Protein AF-B9NX85-F1 (afdb_monomer_lite)

Sequence (108 aa):
MLWLAVLTGQLTGNLSPSAPVGLYIRAEREQARYVTFCLRADHSGLPFYSRLCSPDIPDGQRIIKQITNRHEDGSLTVTGKVPGSIDSSLIGRIQPDQVRGYWRHWHL

Radius of gyration: 14.12 Å; chains: 1; bounding box: 35×39×37 Å

Foldseek 3Di:
DDPPPPPPPQKDADPDQQADGAIKGFDDPVGFQKFKFAAEPVPCPDPVNVQTDYPVRPPGDIDMFGFPDADPQRWTFTGGDDPPRDTCVNRNIHHNVGTDGGIDGDDD

Secondary structure (DSSP, 8-state):
--------SSEEEE-STTS-SEEEEE--TTT-SEEEEPPPHHHHTSGGGTTB--SS-TTSBPEEEEEEEE-TTS-EEEE-SSTT---HHHH-PBPGGGEEEEEEE---

Structure (mmCIF, N/CA/C/O backbone):
data_AF-B9NX85-F1
#
_entry.id   AF-B9NX85-F1
#
loop_
_atom_site.group_PDB
_atom_site.id
_atom_site.type_symbol
_atom_site.label_atom_id
_atom_site.label_alt_id
_atom_site.label_comp_id
_atom_site.label_asym_id
_atom_site.label_entity_id
_atom_site.label_seq_id
_atom_site.pdbx_PDB_ins_code
_atom_site.Cartn_x
_atom_site.Cartn_y
_atom_site.Cartn_z
_atom_site.occupancy
_atom_site.B_iso_or_equiv
_atom_site.auth_seq_id
_atom_site.auth_comp_id
_atom_site.auth_asym_id
_atom_site.auth_atom_id
_atom_site.pdbx_PDB_model_num
ATOM 1 N N . MET A 1 1 ? 19.443 -26.690 20.023 1.00 32.28 1 MET A N 1
ATOM 2 C CA . MET A 1 1 ? 18.174 -26.624 19.265 1.00 32.28 1 MET A CA 1
ATOM 3 C C . MET A 1 1 ? 17.542 -25.269 19.527 1.00 32.28 1 MET A C 1
ATOM 5 O O . MET A 1 1 ? 16.901 -25.085 20.552 1.00 32.28 1 MET A O 1
ATOM 9 N N . LEU A 1 2 ? 17.833 -24.293 18.665 1.00 28.77 2 LEU A N 1
ATOM 10 C CA . LEU A 1 2 ? 17.278 -22.947 18.759 1.00 28.77 2 LEU A CA 1
ATOM 11 C C . LEU A 1 2 ? 15.935 -22.969 18.025 1.00 28.77 2 LEU A C 1
ATOM 13 O O . LEU A 1 2 ? 15.898 -23.041 16.799 1.00 28.77 2 LEU A O 1
ATOM 17 N N . TRP A 1 3 ? 14.837 -22.999 18.772 1.00 29.97 3 TRP A N 1
ATOM 18 C CA . TRP A 1 3 ? 13.511 -22.847 18.192 1.00 29.97 3 TRP A CA 1
ATOM 19 C C . TRP A 1 3 ? 13.375 -21.402 17.703 1.00 29.97 3 TRP A C 1
ATOM 21 O O . TRP A 1 3 ? 13.246 -20.478 18.503 1.00 29.97 3 TRP A O 1
ATOM 31 N N . LEU A 1 4 ? 13.448 -21.203 16.384 1.00 35.91 4 LEU A N 1
ATOM 32 C CA . LEU A 1 4 ? 12.980 -19.983 15.735 1.00 35.91 4 LEU A CA 1
ATOM 33 C C . LEU A 1 4 ? 11.485 -19.863 16.035 1.00 35.91 4 LEU A C 1
ATOM 35 O O . LEU A 1 4 ? 10.660 -20.549 15.432 1.00 35.91 4 LEU A O 1
ATOM 39 N N . ALA A 1 5 ? 11.138 -19.007 16.992 1.00 36.59 5 ALA A N 1
ATOM 40 C CA . ALA A 1 5 ? 9.773 -18.551 17.151 1.00 36.59 5 ALA A CA 1
ATOM 41 C C . ALA A 1 5 ? 9.391 -17.813 15.864 1.00 36.59 5 ALA A C 1
ATOM 43 O O . ALA A 1 5 ? 9.817 -16.685 15.616 1.00 36.59 5 ALA A O 1
ATOM 44 N N . VAL A 1 6 ? 8.609 -18.480 15.017 1.00 44.69 6 VAL A N 1
ATOM 45 C CA . VAL A 1 6 ? 7.853 -17.836 13.950 1.00 44.69 6 VAL A CA 1
ATOM 46 C C . VAL A 1 6 ? 6.931 -16.840 14.649 1.00 44.69 6 VAL A C 1
ATOM 48 O O . VAL A 1 6 ? 5.917 -17.226 15.222 1.00 44.69 6 VAL A O 1
ATOM 51 N N . LEU A 1 7 ? 7.316 -15.561 14.671 1.00 46.91 7 LEU A N 1
ATOM 52 C CA . LEU A 1 7 ? 6.445 -14.457 15.066 1.00 46.91 7 LEU A CA 1
ATOM 53 C C . LEU A 1 7 ? 5.312 -14.403 14.038 1.00 46.91 7 LEU A C 1
ATOM 55 O O . LEU A 1 7 ? 5.426 -13.846 12.947 1.00 46.91 7 LEU A O 1
ATOM 59 N N . THR A 1 8 ? 4.244 -15.109 14.373 1.00 50.62 8 THR A N 1
ATOM 60 C CA . THR A 1 8 ? 3.064 -15.407 13.573 1.00 50.62 8 THR A CA 1
ATOM 61 C C . THR A 1 8 ? 2.331 -14.135 13.167 1.00 50.62 8 THR A C 1
ATOM 63 O O . THR A 1 8 ? 1.437 -13.708 13.871 1.00 50.62 8 THR A O 1
ATOM 66 N N . GLY A 1 9 ? 2.672 -13.510 12.035 1.00 61.81 9 GLY A N 1
ATOM 67 C CA . GLY A 1 9 ? 1.799 -12.616 11.245 1.00 61.81 9 GLY A CA 1
ATOM 68 C C . GLY A 1 9 ? 1.119 -11.408 11.925 1.00 61.81 9 GLY A C 1
ATOM 69 O O . GLY A 1 9 ? 0.341 -10.725 11.265 1.00 61.81 9 GLY A O 1
ATOM 70 N N . GLN A 1 10 ? 1.355 -11.143 13.210 1.00 79.75 10 GLN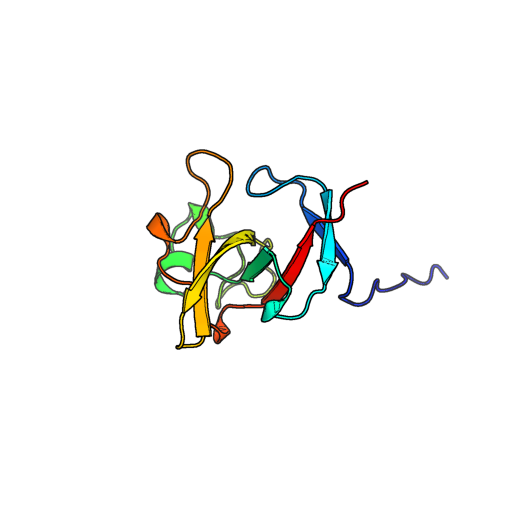 A N 1
ATOM 71 C CA . GLN A 1 10 ? 0.700 -10.092 13.999 1.00 79.75 10 GLN A CA 1
ATOM 72 C C . GLN A 1 10 ? 1.540 -8.812 14.071 1.00 79.75 10 GLN A C 1
ATOM 74 O O . GLN A 1 10 ? 1.018 -7.753 14.411 1.00 79.75 10 GLN A O 1
ATOM 79 N N . LEU A 1 11 ? 2.830 -8.902 13.739 1.00 81.94 11 LEU A N 1
ATOM 80 C CA . LEU A 1 11 ? 3.800 -7.816 13.827 1.00 81.94 11 LEU A CA 1
ATOM 81 C C . LEU A 1 11 ? 4.612 -7.721 12.534 1.00 81.94 11 LEU A C 1
ATOM 83 O O . LEU A 1 11 ? 5.036 -8.737 11.983 1.00 81.94 11 LEU A O 1
ATOM 87 N N . THR A 1 12 ? 4.864 -6.500 12.068 1.00 81.75 12 THR A N 1
ATOM 88 C CA . THR A 1 12 ? 5.839 -6.227 11.004 1.00 81.75 12 THR A CA 1
ATOM 89 C C . THR A 1 12 ? 6.621 -4.952 11.304 1.00 81.75 12 THR A C 1
ATOM 91 O O . THR A 1 12 ? 6.108 -4.026 11.929 1.00 81.75 12 THR A O 1
ATOM 94 N N . GLY A 1 13 ? 7.877 -4.899 10.863 1.00 76.81 13 GLY A N 1
ATOM 95 C CA . GLY A 1 13 ? 8.714 -3.703 10.942 1.00 76.81 13 GLY A CA 1
ATOM 96 C C . GLY A 1 13 ? 8.776 -2.977 9.602 1.00 76.81 13 GLY A C 1
ATOM 97 O O . GLY A 1 13 ? 8.772 -3.619 8.550 1.00 76.81 13 GLY A O 1
ATOM 98 N N . ASN A 1 14 ? 8.866 -1.648 9.637 1.00 79.69 14 ASN A N 1
ATOM 99 C CA . ASN A 1 14 ? 9.266 -0.840 8.487 1.00 79.69 14 ASN A CA 1
ATOM 100 C C . ASN A 1 14 ? 10.574 -0.110 8.810 1.00 79.69 14 ASN A C 1
ATOM 102 O O . ASN A 1 14 ? 10.644 0.609 9.805 1.00 79.69 14 ASN A O 1
ATOM 106 N N . LEU A 1 15 ? 11.576 -0.266 7.945 1.00 73.44 15 LEU A N 1
ATOM 107 C CA . LEU A 1 15 ? 12.873 0.421 8.031 1.00 73.44 15 LEU A CA 1
ATOM 108 C C . LEU A 1 15 ? 13.057 1.470 6.925 1.00 73.44 15 LEU A C 1
ATOM 110 O O . LEU A 1 15 ? 14.087 2.134 6.867 1.00 73.44 15 LEU A O 1
ATOM 114 N N . SER A 1 16 ? 12.078 1.612 6.029 1.00 71.75 16 SER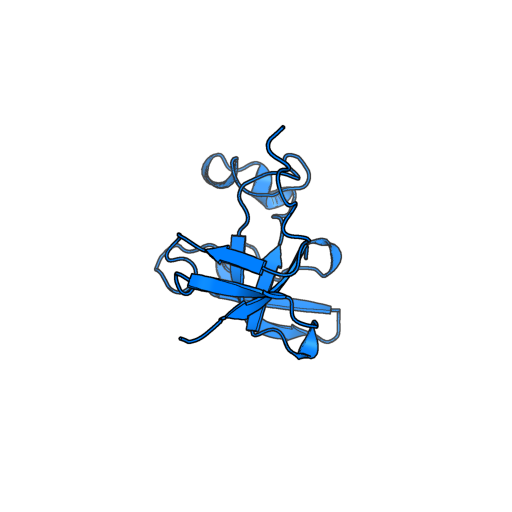 A N 1
ATOM 115 C CA . SER A 1 16 ? 12.135 2.564 4.922 1.00 71.75 16 SER A CA 1
ATOM 116 C C . SER A 1 16 ? 11.372 3.851 5.254 1.00 71.75 16 SER A C 1
ATOM 118 O O . SER A 1 16 ? 10.392 3.809 6.001 1.00 71.75 16 SER A O 1
ATOM 120 N N . PRO A 1 17 ? 11.729 4.997 4.654 1.00 68.31 17 PRO A N 1
ATOM 121 C CA . PRO A 1 17 ? 11.021 6.255 4.881 1.00 68.31 17 PRO A CA 1
ATOM 122 C C . PRO A 1 17 ? 9.673 6.345 4.135 1.00 68.31 17 PRO A C 1
ATOM 124 O O . PRO A 1 17 ? 9.030 7.392 4.127 1.00 68.31 17 PRO A O 1
ATOM 127 N N . SER A 1 18 ? 9.203 5.264 3.497 1.00 69.00 18 SER A N 1
ATOM 128 C CA . SER A 1 18 ? 7.941 5.266 2.743 1.00 69.00 18 SER A CA 1
ATOM 129 C C . SER A 1 18 ? 6.697 5.462 3.619 1.00 69.00 18 SER A C 1
ATOM 131 O O . SER A 1 18 ? 5.663 5.904 3.118 1.00 69.00 18 SER A O 1
ATOM 133 N N . ALA A 1 19 ? 6.817 5.145 4.907 1.00 82.62 19 ALA A N 1
ATOM 134 C CA . ALA A 1 19 ? 5.866 5.308 6.006 1.00 82.62 19 ALA A CA 1
ATOM 135 C C . ALA A 1 19 ? 6.685 5.539 7.303 1.00 82.62 19 ALA A C 1
ATOM 137 O O . ALA A 1 19 ? 7.916 5.510 7.229 1.00 82.62 19 ALA A O 1
ATOM 138 N N . PRO A 1 20 ? 6.084 5.782 8.489 1.00 86.38 20 PRO A N 1
ATOM 139 C CA . PRO A 1 20 ? 6.858 5.837 9.731 1.00 86.38 20 PRO A CA 1
ATOM 140 C C . PRO A 1 20 ? 7.783 4.623 9.894 1.00 86.38 20 PRO A C 1
ATOM 142 O O . PRO A 1 20 ? 7.372 3.479 9.671 1.00 86.38 20 PRO A O 1
ATOM 145 N N . VAL A 1 21 ? 9.039 4.878 10.251 1.00 85.69 21 VAL A N 1
ATOM 146 C CA . VAL A 1 21 ? 9.960 3.822 10.677 1.00 85.69 21 VAL A CA 1
ATOM 147 C C . VAL A 1 21 ? 9.502 3.359 12.053 1.00 85.69 21 VAL A C 1
ATOM 149 O O . VAL A 1 21 ? 9.283 4.191 12.931 1.00 85.69 21 VAL A O 1
ATOM 152 N N . GLY A 1 22 ? 9.321 2.053 12.232 1.00 86.38 22 GLY A N 1
ATOM 153 C CA . GLY A 1 22 ? 8.806 1.523 13.489 1.00 86.38 22 GLY A CA 1
ATOM 154 C C . GLY A 1 22 ? 8.106 0.179 13.361 1.00 86.38 22 GLY A C 1
ATOM 155 O O . GLY A 1 22 ? 8.215 -0.519 12.346 1.00 86.38 22 GLY A O 1
ATOM 156 N N . LEU A 1 23 ? 7.392 -0.171 14.430 1.00 88.94 23 LEU A N 1
ATOM 157 C CA . LEU A 1 23 ? 6.630 -1.407 14.552 1.00 88.94 23 LEU A CA 1
ATOM 158 C C . LEU A 1 23 ? 5.173 -1.193 14.152 1.00 88.94 23 LEU A C 1
ATOM 160 O O . LEU A 1 23 ? 4.556 -0.165 14.431 1.00 88.94 23 LEU A O 1
ATOM 164 N N . TYR A 1 24 ? 4.619 -2.208 13.508 1.00 90.75 24 TYR A N 1
ATOM 165 C CA . TYR A 1 24 ? 3.252 -2.232 13.025 1.00 90.75 24 TYR A CA 1
ATOM 166 C C . TYR A 1 24 ? 2.565 -3.479 13.546 1.00 90.75 24 TYR A C 1
ATOM 168 O O . TYR A 1 24 ? 3.103 -4.580 13.433 1.00 90.75 24 TYR A O 1
ATOM 176 N N . ILE A 1 25 ? 1.360 -3.295 14.072 1.00 92.69 25 ILE A N 1
ATOM 177 C CA . ILE A 1 25 ? 0.504 -4.382 14.538 1.00 92.69 25 ILE A CA 1
ATOM 178 C C . ILE A 1 25 ? -0.576 -4.638 13.505 1.00 92.69 25 ILE A C 1
ATOM 180 O O . ILE A 1 25 ? -1.115 -3.697 12.908 1.00 92.69 25 ILE A O 1
ATOM 184 N N . ARG A 1 26 ? -0.879 -5.917 13.285 1.00 93.19 26 ARG A N 1
ATOM 185 C CA . ARG A 1 26 ? -1.971 -6.342 12.418 1.00 93.19 26 ARG A CA 1
ATOM 186 C C . ARG A 1 26 ? -3.276 -5.695 12.872 1.00 93.19 26 ARG A C 1
ATOM 188 O O . ARG A 1 26 ? -3.590 -5.634 14.056 1.00 93.19 26 ARG A O 1
ATOM 195 N N . ALA A 1 27 ? -4.033 -5.202 11.910 1.00 93.94 27 ALA A N 1
ATOM 196 C CA . ALA A 1 27 ? -5.325 -4.585 12.139 1.00 93.94 27 ALA A CA 1
ATOM 197 C C . ALA A 1 27 ? -6.364 -5.196 11.207 1.00 93.94 27 ALA A C 1
ATOM 199 O O . ALA A 1 27 ? -6.033 -5.718 10.141 1.00 93.94 27 ALA A O 1
ATOM 200 N N . GLU A 1 28 ? -7.628 -5.095 11.595 1.00 93.56 28 GLU A N 1
ATOM 201 C CA . GLU A 1 28 ? -8.728 -5.315 10.663 1.00 93.56 28 GLU A CA 1
ATOM 202 C C . GLU A 1 28 ? -8.766 -4.211 9.609 1.00 93.56 28 GLU A C 1
ATOM 204 O O . GLU A 1 28 ? -8.207 -3.122 9.799 1.00 93.56 28 GLU A O 1
ATOM 209 N N . ARG A 1 29 ? -9.425 -4.490 8.482 1.00 93.44 29 ARG A N 1
ATOM 210 C CA . ARG A 1 29 ? -9.430 -3.608 7.318 1.00 93.44 29 ARG A CA 1
ATOM 211 C C . ARG A 1 29 ? -9.886 -2.212 7.703 1.00 93.44 29 ARG A C 1
ATOM 213 O O . ARG A 1 29 ? -9.153 -1.271 7.437 1.00 93.44 29 ARG A O 1
ATOM 220 N N . GLU A 1 30 ? -11.022 -2.083 8.363 1.00 92.19 30 GLU A N 1
ATOM 221 C CA . GLU A 1 30 ? -11.707 -0.844 8.759 1.00 92.19 30 GLU A CA 1
ATOM 222 C C . GLU A 1 30 ? -10.880 -0.053 9.778 1.00 92.19 30 GLU A C 1
ATOM 224 O O . GLU A 1 30 ? -10.884 1.173 9.824 1.00 92.19 30 GLU A O 1
ATOM 229 N N . GLN A 1 31 ? -10.111 -0.790 10.566 1.00 93.06 31 GLN A N 1
ATOM 230 C CA . GLN A 1 31 ? -9.296 -0.313 11.664 1.00 93.06 31 GLN A CA 1
ATOM 231 C C . GLN A 1 31 ? -7.900 0.149 11.215 1.00 93.06 31 GLN A C 1
ATOM 233 O O . GLN A 1 31 ? -7.234 0.908 11.927 1.00 93.06 31 GLN A O 1
ATOM 238 N N . ALA A 1 32 ? -7.441 -0.302 10.051 1.00 95.38 32 ALA A N 1
ATOM 239 C CA . ALA A 1 32 ? -6.095 -0.057 9.561 1.00 95.38 32 ALA A CA 1
ATOM 240 C C . ALA A 1 32 ? -5.864 1.399 9.144 1.00 95.38 32 ALA A C 1
ATOM 242 O O . ALA A 1 32 ? -6.719 2.047 8.538 1.00 95.38 32 ALA A O 1
ATOM 243 N N . ARG A 1 33 ? -4.649 1.888 9.390 1.00 95.06 33 ARG A N 1
ATOM 244 C CA . ARG A 1 33 ? -4.151 3.148 8.806 1.00 95.06 33 ARG A CA 1
ATOM 245 C C . ARG A 1 33 ? -3.119 2.899 7.712 1.00 95.06 33 ARG A C 1
ATOM 247 O O . ARG A 1 33 ? -2.811 3.807 6.948 1.00 95.06 33 ARG A O 1
ATOM 254 N N . TYR A 1 34 ? -2.601 1.676 7.633 1.00 94.38 34 TYR A N 1
ATOM 255 C CA . TYR A 1 34 ? -1.562 1.280 6.697 1.00 94.38 34 TYR A CA 1
ATOM 256 C C . TYR A 1 34 ? -1.890 -0.067 6.060 1.00 94.38 34 TYR A C 1
ATOM 258 O O . TYR A 1 34 ? -2.623 -0.878 6.630 1.00 94.38 34 TYR A O 1
ATOM 266 N N . VAL A 1 35 ? -1.326 -0.306 4.882 1.00 94.38 35 VAL A N 1
ATOM 267 C CA . VAL A 1 35 ? -1.533 -1.525 4.099 1.00 94.38 35 VAL A CA 1
ATOM 268 C C . VAL A 1 35 ? -0.215 -2.006 3.502 1.00 94.38 35 VAL A C 1
ATOM 270 O O . VAL A 1 35 ? 0.629 -1.196 3.114 1.00 94.38 35 VAL A O 1
ATOM 273 N N . THR A 1 36 ? -0.057 -3.326 3.429 1.00 92.75 36 THR A N 1
ATOM 274 C CA . THR A 1 36 ? 0.937 -3.982 2.576 1.00 92.75 36 THR A CA 1
ATOM 275 C C . THR A 1 36 ? 0.259 -4.563 1.357 1.00 92.75 36 THR A C 1
ATOM 277 O O . THR A 1 36 ? -0.791 -5.191 1.485 1.00 92.75 36 THR A O 1
ATOM 280 N N . PHE A 1 37 ? 0.864 -4.379 0.189 1.00 92.50 37 PHE A N 1
ATOM 281 C CA . PHE A 1 37 ? 0.336 -4.869 -1.078 1.00 92.50 37 PHE A CA 1
ATOM 282 C C . PHE A 1 37 ? 1.461 -5.248 -2.042 1.00 92.50 37 PHE A C 1
ATOM 284 O O . PHE A 1 37 ? 2.613 -4.849 -1.854 1.00 92.50 37 PHE A O 1
ATOM 291 N N . CYS A 1 38 ? 1.102 -6.008 -3.072 1.00 91.19 38 CYS A N 1
ATOM 292 C CA . CYS A 1 38 ? 1.969 -6.321 -4.203 1.00 91.19 38 CYS A CA 1
ATOM 293 C C . CYS A 1 38 ? 1.599 -5.456 -5.410 1.00 91.19 38 CYS A C 1
ATOM 295 O O . CYS A 1 38 ? 0.438 -5.085 -5.597 1.00 91.19 38 CYS A O 1
ATOM 297 N N . LEU A 1 39 ? 2.592 -5.119 -6.225 1.00 91.00 39 LEU A N 1
ATOM 298 C CA . LEU A 1 39 ? 2.397 -4.423 -7.490 1.00 91.00 39 LEU A CA 1
ATOM 299 C C . LEU A 1 39 ? 1.598 -5.285 -8.463 1.00 91.00 39 LEU A C 1
ATOM 301 O O . LEU A 1 39 ? 1.546 -6.499 -8.324 1.00 91.00 39 LEU A O 1
ATOM 305 N N . ARG A 1 40 ? 0.983 -4.653 -9.457 1.00 90.31 40 ARG A N 1
ATOM 306 C CA . ARG A 1 40 ? 0.361 -5.346 -10.590 1.00 90.31 40 ARG A CA 1
ATOM 307 C C . ARG A 1 40 ? 1.411 -5.674 -11.660 1.00 90.31 40 ARG A C 1
ATOM 309 O O . ARG A 1 40 ? 2.489 -5.076 -11.672 1.00 90.31 40 ARG A O 1
ATOM 316 N N . ALA A 1 41 ? 1.072 -6.576 -12.580 1.00 87.12 41 ALA A N 1
ATOM 317 C CA . ALA A 1 41 ? 1.958 -6.991 -13.673 1.00 87.12 41 ALA A CA 1
ATOM 318 C C . ALA A 1 41 ? 2.385 -5.828 -14.596 1.00 87.12 41 ALA A C 1
ATOM 320 O O . ALA A 1 41 ? 3.517 -5.783 -15.065 1.00 87.12 41 ALA A O 1
ATOM 321 N N . ASP A 1 42 ? 1.514 -4.834 -14.798 1.00 87.56 42 ASP A N 1
ATOM 322 C CA . ASP A 1 42 ? 1.809 -3.623 -15.582 1.00 87.56 42 ASP A CA 1
ATOM 323 C C . ASP A 1 42 ? 2.879 -2.722 -14.937 1.00 87.56 42 ASP A C 1
ATOM 325 O O . ASP A 1 42 ? 3.472 -1.885 -15.613 1.00 87.56 42 ASP A O 1
ATOM 329 N N . HIS A 1 43 ? 3.172 -2.919 -13.649 1.00 84.62 43 HIS A N 1
ATOM 330 C CA . HIS A 1 43 ? 4.229 -2.208 -12.934 1.00 84.62 43 HIS A CA 1
ATOM 331 C C . HIS A 1 43 ? 5.452 -3.091 -12.658 1.00 84.62 43 HIS A C 1
ATOM 333 O O . HIS A 1 43 ? 6.564 -2.575 -12.581 1.00 84.62 43 HIS A O 1
ATOM 339 N N . SER A 1 44 ? 5.288 -4.410 -12.507 1.00 78.12 44 SER A N 1
ATOM 340 C CA . SER A 1 44 ? 6.381 -5.314 -12.110 1.00 78.12 44 SER A CA 1
ATOM 341 C C . SER A 1 44 ? 7.525 -5.382 -13.125 1.00 78.12 44 SER A C 1
ATOM 343 O O . SER A 1 44 ? 8.675 -5.563 -12.728 1.00 78.12 44 SER A O 1
ATOM 345 N N . GLY A 1 45 ? 7.234 -5.173 -14.413 1.00 76.94 45 GLY A N 1
ATOM 346 C CA . GLY A 1 45 ? 8.222 -5.224 -15.496 1.00 76.94 45 GLY A CA 1
ATOM 347 C C . GLY A 1 45 ? 9.224 -4.063 -15.532 1.00 76.94 45 GLY A C 1
ATOM 348 O O . GLY A 1 45 ? 10.177 -4.103 -16.310 1.00 76.94 45 GLY A O 1
ATOM 349 N N . LEU A 1 46 ? 9.048 -3.022 -14.712 1.00 81.00 46 LEU A N 1
ATOM 350 C CA . LEU A 1 46 ? 9.980 -1.896 -14.671 1.00 81.00 46 LEU A CA 1
ATOM 351 C C . LEU A 1 46 ? 11.210 -2.252 -13.816 1.00 81.00 46 LEU A C 1
ATOM 353 O O . LEU A 1 46 ? 11.043 -2.636 -12.656 1.00 81.00 46 LEU A O 1
ATOM 357 N N . PRO A 1 47 ? 12.456 -2.057 -14.305 1.00 84.38 47 PRO A N 1
ATOM 358 C CA . PRO A 1 47 ? 13.670 -2.452 -13.580 1.00 84.38 47 PRO A CA 1
ATOM 359 C C . PRO A 1 47 ? 13.758 -1.905 -12.150 1.00 84.38 47 PRO A C 1
ATOM 361 O O . PRO A 1 47 ? 14.245 -2.587 -11.249 1.00 84.38 47 PRO A O 1
ATOM 364 N N . PHE A 1 48 ? 13.235 -0.698 -11.924 1.00 81.50 48 PHE A N 1
ATOM 365 C CA . PHE A 1 48 ? 13.194 -0.055 -10.610 1.00 81.50 48 PHE A CA 1
ATOM 366 C C . PHE A 1 48 ? 12.313 -0.802 -9.587 1.00 81.50 48 PHE A C 1
ATOM 368 O O . PHE A 1 48 ? 12.578 -0.740 -8.388 1.00 81.50 48 PHE A O 1
ATOM 375 N N . TYR A 1 49 ? 11.308 -1.556 -10.042 1.00 84.38 49 TYR A N 1
ATOM 376 C CA . TYR A 1 49 ? 10.376 -2.317 -9.201 1.00 84.38 49 TYR A CA 1
ATOM 377 C C . TYR A 1 49 ? 10.673 -3.816 -9.123 1.00 84.38 49 TYR A C 1
ATOM 379 O O . TYR A 1 49 ? 10.005 -4.525 -8.374 1.00 84.38 49 TYR A O 1
ATOM 387 N N . SER A 1 50 ? 11.714 -4.284 -9.812 1.00 84.81 50 SER A N 1
ATOM 388 C CA . SER A 1 50 ? 12.099 -5.701 -9.920 1.00 84.81 50 SER A CA 1
ATOM 389 C C . SER A 1 50 ? 12.385 -6.421 -8.595 1.00 84.81 50 SER A C 1
ATOM 391 O O . SER A 1 50 ? 12.560 -7.631 -8.585 1.00 84.81 50 SER A O 1
ATOM 393 N N . ARG A 1 51 ? 12.473 -5.705 -7.469 1.00 86.31 51 ARG A N 1
ATOM 394 C CA . ARG A 1 51 ? 12.710 -6.289 -6.137 1.00 86.31 51 ARG A CA 1
ATOM 395 C C . ARG A 1 51 ? 11.482 -6.264 -5.236 1.00 86.31 51 ARG A C 1
ATOM 397 O O . ARG A 1 51 ? 11.543 -6.791 -4.128 1.00 86.31 51 ARG A O 1
ATOM 404 N N . LEU A 1 52 ? 10.412 -5.592 -5.650 1.00 87.44 52 LEU A N 1
ATOM 405 C CA . LEU A 1 52 ? 9.207 -5.403 -4.849 1.00 87.44 52 LEU A CA 1
ATOM 406 C C . LEU A 1 52 ? 8.243 -6.566 -5.057 1.00 87.44 52 LEU A C 1
ATOM 408 O O . LEU A 1 52 ? 8.301 -7.238 -6.084 1.00 87.44 52 LEU A O 1
ATOM 412 N N . CYS A 1 53 ? 7.344 -6.789 -4.095 1.00 89.25 53 CYS A N 1
ATOM 413 C CA . CYS A 1 53 ? 6.321 -7.815 -4.273 1.00 89.25 53 CYS A CA 1
ATOM 414 C C . CYS A 1 53 ? 5.496 -7.560 -5.543 1.00 89.25 53 CYS A C 1
ATOM 416 O O . CYS A 1 53 ? 4.983 -6.456 -5.739 1.00 89.25 53 CYS A O 1
ATOM 418 N N . SER A 1 54 ? 5.322 -8.594 -6.359 1.00 88.19 54 SER A N 1
ATOM 419 C CA . SER A 1 54 ? 4.522 -8.608 -7.588 1.00 88.19 54 SER A CA 1
ATOM 420 C C . SER A 1 54 ? 3.986 -10.028 -7.852 1.00 88.19 54 SER A C 1
ATOM 422 O O . SER A 1 54 ? 4.370 -10.949 -7.130 1.00 88.19 54 SER A O 1
ATOM 424 N N . PRO A 1 55 ? 3.111 -10.252 -8.855 1.00 84.62 55 PRO A N 1
ATOM 425 C CA . PRO A 1 55 ? 2.715 -11.598 -9.268 1.00 84.62 55 PRO A CA 1
ATOM 426 C C . PRO A 1 55 ? 3.907 -12.501 -9.599 1.00 84.62 55 PRO A C 1
ATOM 428 O O . PRO A 1 55 ? 3.889 -13.677 -9.254 1.00 84.62 55 PRO A O 1
ATOM 431 N N . ASP A 1 56 ? 4.950 -11.934 -10.210 1.00 85.12 56 ASP A N 1
ATOM 432 C CA . ASP A 1 56 ? 6.148 -12.666 -10.637 1.00 85.12 56 ASP A CA 1
ATOM 433 C C . ASP A 1 56 ? 7.127 -12.914 -9.477 1.00 85.12 56 ASP A C 1
ATOM 435 O O . ASP A 1 56 ? 7.935 -13.839 -9.516 1.00 85.12 56 ASP A O 1
ATOM 439 N N . ILE A 1 57 ? 7.068 -12.072 -8.440 1.00 86.31 57 ILE A N 1
ATOM 440 C CA . ILE A 1 57 ? 7.960 -12.103 -7.277 1.00 86.31 57 ILE A CA 1
ATOM 441 C C . ILE A 1 57 ? 7.103 -11.980 -6.007 1.00 86.31 57 ILE A C 1
ATOM 443 O O . ILE A 1 57 ? 7.087 -10.928 -5.357 1.00 86.31 57 ILE A O 1
ATOM 447 N N . PRO A 1 58 ? 6.354 -13.034 -5.636 1.00 83.31 58 PRO A N 1
ATOM 448 C CA . PRO A 1 58 ? 5.388 -12.972 -4.536 1.00 83.31 58 PRO A CA 1
ATOM 449 C C . PRO A 1 58 ? 6.042 -12.719 -3.169 1.00 83.31 58 PRO A C 1
ATOM 451 O O . PRO A 1 58 ? 5.416 -12.133 -2.287 1.00 83.31 58 PRO A O 1
ATOM 454 N N . ASP A 1 59 ? 7.314 -13.092 -3.018 1.00 84.00 59 ASP A N 1
ATOM 455 C CA . ASP A 1 59 ? 8.114 -12.885 -1.805 1.00 84.00 59 ASP A CA 1
ATOM 456 C C . ASP A 1 59 ? 9.030 -11.652 -1.887 1.00 84.00 59 ASP A C 1
ATOM 458 O O . ASP A 1 59 ? 9.967 -11.499 -1.099 1.00 84.00 59 ASP A O 1
ATOM 462 N N . GLY A 1 60 ? 8.776 -10.758 -2.848 1.00 85.19 60 GLY A N 1
ATOM 463 C CA . GLY A 1 60 ? 9.529 -9.519 -3.005 1.00 85.19 60 GLY A CA 1
ATOM 464 C C . GLY A 1 60 ? 9.423 -8.594 -1.787 1.00 85.19 60 GLY A C 1
ATOM 465 O O . GLY A 1 60 ? 8.631 -8.791 -0.859 1.00 85.19 60 GLY A O 1
ATOM 466 N N . GLN A 1 61 ? 10.221 -7.528 -1.791 1.00 84.75 61 GLN A N 1
ATOM 467 C CA . GLN A 1 61 ? 10.256 -6.557 -0.704 1.00 84.75 61 GLN A CA 1
ATOM 468 C C . GLN A 1 61 ? 8.857 -5.978 -0.445 1.00 84.75 61 GLN A C 1
ATOM 470 O O . GLN A 1 61 ? 8.173 -5.483 -1.347 1.00 84.75 61 GLN A O 1
ATOM 475 N N . ARG A 1 62 ? 8.439 -6.045 0.823 1.00 76.62 62 ARG A N 1
ATOM 476 C CA . ARG A 1 62 ? 7.128 -5.574 1.273 1.00 76.62 62 ARG A CA 1
ATOM 477 C C . ARG A 1 62 ? 7.068 -4.054 1.230 1.00 76.62 62 ARG A C 1
ATOM 479 O O . ARG A 1 62 ? 7.905 -3.370 1.813 1.00 76.62 62 ARG A O 1
ATOM 486 N N . ILE A 1 63 ? 6.023 -3.538 0.599 1.00 84.00 63 ILE A N 1
ATOM 487 C CA . ILE A 1 63 ? 5.709 -2.113 0.576 1.00 84.00 63 ILE A CA 1
ATOM 488 C C . ILE A 1 63 ? 4.689 -1.850 1.682 1.00 84.00 63 ILE A C 1
ATOM 490 O O . ILE A 1 63 ? 3.656 -2.508 1.713 1.00 84.00 63 ILE A O 1
ATOM 494 N N . ILE A 1 64 ? 4.946 -0.899 2.581 1.00 89.25 64 ILE A N 1
ATOM 495 C CA . ILE A 1 64 ? 3.948 -0.418 3.548 1.00 89.25 64 ILE A CA 1
ATOM 496 C C . ILE A 1 64 ? 3.620 1.034 3.214 1.00 89.25 64 ILE A C 1
ATOM 498 O O . ILE A 1 64 ? 4.523 1.868 3.078 1.00 89.25 64 ILE A O 1
ATOM 502 N N . LYS A 1 65 ? 2.324 1.334 3.071 1.00 92.56 65 LYS A N 1
ATOM 503 C CA . LYS A 1 65 ? 1.829 2.680 2.749 1.00 92.56 65 LYS A CA 1
ATOM 504 C C . LYS A 1 65 ? 0.642 3.072 3.598 1.00 92.56 65 LYS A C 1
ATOM 506 O O . LYS A 1 65 ? -0.112 2.215 4.054 1.00 92.56 65 LYS A O 1
ATOM 511 N N . GLN A 1 66 ? 0.493 4.376 3.803 1.00 94.06 66 GLN A N 1
ATOM 512 C CA . GLN A 1 66 ? -0.643 4.936 4.519 1.00 94.06 66 GLN A CA 1
ATOM 513 C C . GLN A 1 66 ? -1.872 4.921 3.614 1.00 94.06 66 GLN A C 1
ATOM 515 O O . GLN A 1 66 ? -1.797 5.334 2.460 1.00 94.06 66 GLN A O 1
ATOM 520 N N . ILE A 1 67 ? -3.001 4.471 4.152 1.00 95.94 67 ILE A N 1
ATOM 521 C CA . ILE A 1 67 ? -4.298 4.508 3.478 1.00 95.94 67 ILE A CA 1
ATOM 522 C C . ILE A 1 67 ? -4.851 5.929 3.606 1.00 95.94 67 ILE A C 1
ATOM 524 O O . ILE A 1 67 ? -4.972 6.445 4.719 1.00 95.94 67 ILE A O 1
ATOM 528 N N . THR A 1 68 ? -5.182 6.560 2.481 1.00 96.12 68 THR A N 1
ATOM 529 C CA . THR A 1 68 ? -5.796 7.898 2.440 1.00 96.12 68 THR A CA 1
ATOM 530 C C . THR A 1 68 ? -7.265 7.854 2.052 1.00 96.12 68 THR A C 1
ATOM 532 O O . THR A 1 68 ? -8.023 8.708 2.498 1.00 96.12 68 THR A O 1
ATOM 535 N N . ASN A 1 69 ? -7.682 6.856 1.268 1.00 97.25 69 ASN A N 1
ATOM 536 C CA . ASN A 1 69 ? -9.085 6.648 0.924 1.00 97.25 69 ASN A CA 1
ATOM 537 C C . ASN A 1 69 ? -9.425 5.156 0.797 1.00 97.25 69 ASN A C 1
ATOM 539 O O . ASN A 1 69 ? -8.576 4.349 0.406 1.00 97.25 69 ASN A O 1
ATOM 543 N N . ARG A 1 70 ? -10.675 4.810 1.110 1.00 97.69 70 ARG A N 1
ATOM 544 C CA . ARG A 1 70 ? -11.276 3.482 0.949 1.00 97.69 70 ARG A CA 1
ATOM 545 C C . ARG A 1 70 ? -12.488 3.626 0.045 1.00 97.69 70 ARG A C 1
ATOM 547 O O . ARG A 1 70 ? -13.383 4.402 0.355 1.00 97.69 70 ARG A O 1
ATOM 554 N N . HIS A 1 71 ? -12.505 2.880 -1.046 1.00 97.19 71 HIS A N 1
ATOM 555 C CA . HIS A 1 71 ? -13.597 2.914 -2.013 1.00 97.19 71 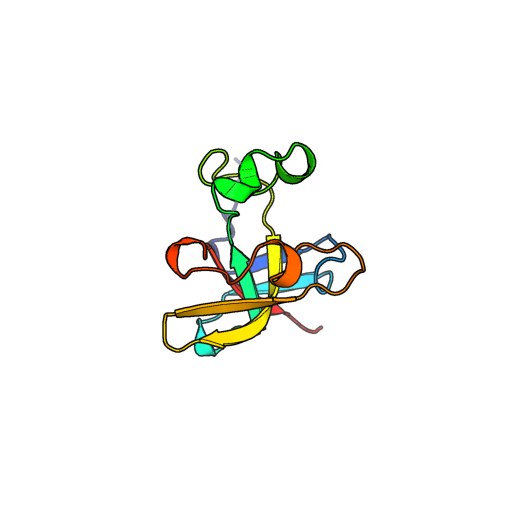HIS A CA 1
ATOM 556 C C . HIS A 1 71 ? -14.592 1.782 -1.731 1.00 97.19 71 HIS A C 1
ATOM 558 O O . HIS A 1 71 ? -14.241 0.765 -1.120 1.00 97.19 71 HIS A O 1
ATOM 564 N N . GLU A 1 72 ? -15.834 1.963 -2.179 1.00 96.44 72 GLU A N 1
ATOM 565 C CA . GLU A 1 72 ? -16.922 0.987 -2.005 1.00 96.44 72 GLU A CA 1
ATOM 566 C C . GLU A 1 72 ? -16.606 -0.359 -2.672 1.00 96.44 72 GLU A C 1
ATOM 568 O O . GLU A 1 72 ? -16.936 -1.412 -2.132 1.00 96.44 72 GLU A O 1
ATOM 573 N N . ASP A 1 73 ? -15.876 -0.329 -3.790 1.00 96.31 73 ASP A N 1
ATOM 574 C CA . ASP A 1 73 ? -15.427 -1.504 -4.550 1.00 96.31 73 ASP A CA 1
ATOM 575 C C . ASP A 1 73 ? -14.331 -2.328 -3.851 1.00 96.31 73 ASP A C 1
ATOM 577 O O . ASP A 1 73 ? -13.860 -3.336 -4.377 1.00 96.31 73 ASP A O 1
ATOM 581 N N . GLY A 1 74 ? -13.893 -1.908 -2.666 1.00 95.19 74 GLY A N 1
ATOM 582 C CA . GLY A 1 74 ? -12.843 -2.592 -1.933 1.00 95.19 74 GLY A CA 1
ATOM 583 C C . GLY A 1 74 ? -11.460 -1.946 -2.077 1.00 95.19 74 GLY A C 1
ATOM 584 O O . GLY A 1 74 ? -10.599 -2.143 -1.207 1.00 95.19 74 GLY A O 1
ATOM 585 N N . SER A 1 75 ? -11.247 -1.178 -3.145 1.00 97.69 75 SER A N 1
ATOM 586 C CA . SER A 1 75 ? -9.948 -0.621 -3.503 1.00 97.69 75 SER A CA 1
ATOM 587 C C . SER A 1 75 ? -9.508 0.489 -2.547 1.00 97.69 75 SER A C 1
ATOM 589 O O . SER A 1 75 ? -10.297 1.071 -1.791 1.00 97.69 75 SER A O 1
ATOM 591 N N . LEU A 1 76 ? -8.207 0.775 -2.544 1.00 97.69 76 LEU A N 1
ATOM 592 C CA . LEU A 1 76 ? -7.586 1.741 -1.641 1.00 97.69 76 LEU A CA 1
ATOM 593 C C . LEU A 1 76 ? -6.791 2.781 -2.425 1.00 97.69 76 LEU A C 1
ATOM 595 O O . LEU A 1 76 ? -6.062 2.450 -3.362 1.00 97.69 76 LEU A O 1
ATOM 599 N N . THR A 1 77 ? -6.863 4.032 -1.981 1.00 97.44 77 THR A N 1
ATOM 600 C CA . THR A 1 77 ? -5.857 5.042 -2.320 1.00 97.44 77 THR A CA 1
ATOM 601 C C . THR A 1 77 ? -4.821 5.064 -1.206 1.00 97.44 77 THR A C 1
ATOM 603 O O . THR A 1 77 ? -5.174 5.116 -0.022 1.00 97.44 77 THR A O 1
ATOM 606 N N . VAL A 1 78 ? -3.544 5.019 -1.578 1.00 95.56 78 VAL A N 1
ATOM 607 C CA . VAL A 1 78 ? -2.425 5.061 -0.636 1.00 95.56 78 VAL A CA 1
ATOM 608 C C . VAL A 1 78 ? -1.488 6.223 -0.939 1.00 95.56 78 VAL A C 1
ATOM 610 O O . VAL A 1 78 ? -1.400 6.671 -2.079 1.00 95.56 78 VAL A O 1
ATOM 613 N N . THR A 1 79 ? -0.769 6.686 0.082 1.00 93.62 79 THR A N 1
ATOM 614 C CA . THR A 1 79 ? 0.296 7.692 -0.028 1.00 93.62 79 THR A CA 1
ATOM 615 C C . THR A 1 79 ? 1.559 7.227 0.693 1.00 93.62 79 THR A C 1
ATOM 617 O O . THR A 1 79 ? 1.506 6.358 1.575 1.00 93.62 79 THR A O 1
ATOM 620 N N . GLY A 1 80 ? 2.705 7.803 0.335 1.00 82.69 80 GLY A N 1
ATOM 621 C CA . GLY A 1 80 ? 3.919 7.687 1.133 1.00 82.69 80 GLY A CA 1
ATOM 622 C C . GLY A 1 80 ? 4.476 9.046 1.540 1.00 82.69 80 GLY A C 1
ATOM 623 O O . GLY A 1 80 ? 4.094 10.085 1.016 1.00 82.69 80 GLY A O 1
ATOM 624 N N . LYS A 1 81 ? 5.355 9.031 2.543 1.00 77.06 81 LYS A N 1
ATOM 625 C CA . LYS A 1 81 ? 5.805 10.250 3.234 1.00 77.06 81 LYS A CA 1
ATOM 626 C C . LYS A 1 81 ? 6.924 11.026 2.538 1.00 77.06 81 LYS A C 1
ATOM 628 O O . LYS A 1 81 ? 7.195 12.152 2.942 1.00 77.06 81 LYS A O 1
ATOM 633 N N . VAL A 1 82 ? 7.596 10.437 1.550 1.00 77.38 82 VAL A N 1
ATOM 634 C CA . VAL A 1 82 ? 8.769 11.042 0.901 1.00 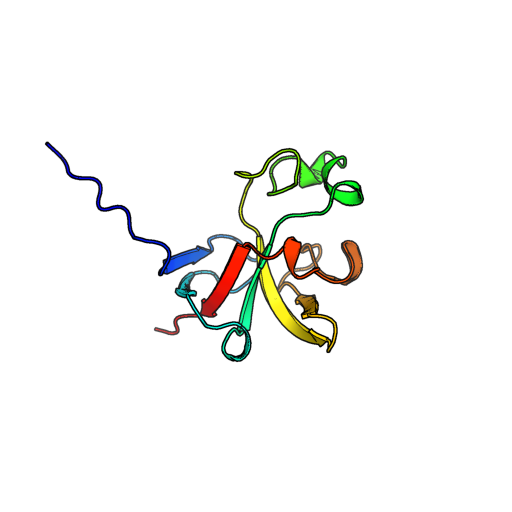77.38 82 VAL A CA 1
ATOM 635 C C . VAL A 1 82 ? 8.535 11.302 -0.586 1.00 77.38 82 VAL A C 1
ATOM 637 O O . VAL A 1 82 ? 7.796 10.544 -1.222 1.00 77.38 82 VAL A O 1
ATOM 640 N N . PRO A 1 83 ? 9.181 12.330 -1.165 1.00 70.69 83 PRO A N 1
ATOM 641 C CA . PRO A 1 83 ? 9.192 12.530 -2.610 1.00 70.69 83 PRO A CA 1
ATOM 642 C C . PRO A 1 83 ? 9.656 11.267 -3.347 1.00 70.69 83 PRO A C 1
ATOM 644 O O . PRO A 1 83 ? 10.583 10.588 -2.905 1.00 70.69 83 PRO A O 1
ATOM 647 N N . GLY A 1 84 ? 8.991 10.931 -4.453 1.00 70.81 84 GLY A N 1
ATOM 648 C CA . GLY A 1 84 ? 9.302 9.736 -5.248 1.00 70.81 84 GLY A CA 1
ATOM 649 C C . GLY A 1 84 ? 8.877 8.410 -4.607 1.00 70.81 84 GLY A C 1
ATOM 650 O O . GLY A 1 84 ? 9.215 7.343 -5.117 1.00 70.81 84 GLY A O 1
ATOM 651 N N . SER A 1 85 ? 8.142 8.437 -3.491 1.00 82.75 85 SER A N 1
ATOM 652 C CA . SER A 1 85 ? 7.620 7.207 -2.911 1.00 82.75 85 SER A CA 1
ATOM 653 C C . SER A 1 85 ? 6.506 6.623 -3.784 1.00 82.75 85 SER A C 1
ATOM 655 O O . SER A 1 85 ? 5.624 7.342 -4.235 1.00 82.75 85 SER A O 1
ATOM 657 N N . ILE A 1 86 ? 6.504 5.300 -3.949 1.00 86.00 86 ILE A N 1
ATOM 658 C CA . ILE A 1 86 ? 5.441 4.591 -4.677 1.00 86.00 86 ILE A CA 1
ATOM 659 C C . ILE A 1 86 ? 4.090 4.843 -4.009 1.00 86.00 86 ILE A C 1
ATOM 661 O O . ILE A 1 86 ? 3.913 4.505 -2.838 1.00 86.00 86 ILE A O 1
ATOM 665 N N . ASP A 1 87 ? 3.138 5.407 -4.733 1.00 91.75 87 ASP A N 1
ATOM 666 C CA . ASP A 1 87 ? 1.797 5.663 -4.228 1.00 91.75 87 ASP A CA 1
ATOM 667 C C . ASP A 1 87 ? 0.751 5.620 -5.344 1.00 91.75 87 ASP A C 1
ATOM 669 O O . ASP A 1 87 ? 1.066 5.354 -6.505 1.00 91.75 87 ASP A O 1
ATOM 673 N N . SER A 1 88 ? -0.511 5.875 -5.000 1.00 94.44 88 SER A N 1
ATOM 674 C CA . SER A 1 88 ? -1.599 5.751 -5.966 1.00 94.44 88 SER A CA 1
ATOM 675 C C . SER A 1 88 ? -1.566 6.751 -7.123 1.00 94.44 88 SER A C 1
ATOM 677 O O . SER A 1 88 ? -2.290 6.534 -8.091 1.00 94.44 88 SER A O 1
ATOM 679 N N . SER A 1 89 ? -0.744 7.805 -7.071 1.00 92.44 89 SER A N 1
ATOM 680 C CA . SER A 1 89 ? -0.532 8.677 -8.236 1.00 92.44 89 SER A CA 1
ATOM 681 C C . SER A 1 89 ? 0.298 7.988 -9.321 1.00 92.44 89 SER A C 1
ATOM 683 O O . SER A 1 89 ? 0.092 8.237 -10.505 1.00 92.44 89 SER A O 1
ATOM 685 N N . LEU A 1 90 ? 1.194 7.085 -8.914 1.00 89.62 90 LEU A N 1
ATOM 686 C CA . LEU A 1 90 ? 2.124 6.388 -9.795 1.00 89.62 90 LEU A CA 1
ATOM 687 C C . LEU A 1 90 ? 1.607 5.018 -10.229 1.00 89.62 90 LEU A C 1
ATOM 689 O O . LEU A 1 90 ? 1.820 4.628 -11.370 1.00 89.62 90 LEU A O 1
ATOM 693 N N . ILE A 1 91 ? 0.945 4.295 -9.318 1.00 91.38 91 ILE A N 1
ATOM 694 C CA . ILE A 1 91 ? 0.506 2.908 -9.551 1.00 91.38 91 ILE A CA 1
ATOM 695 C C . ILE A 1 91 ? -1.017 2.719 -9.587 1.00 91.38 91 ILE A C 1
ATOM 697 O O . ILE A 1 91 ? -1.516 1.602 -9.740 1.00 91.38 91 ILE A O 1
ATOM 701 N N . GLY A 1 92 ? -1.775 3.807 -9.438 1.00 94.06 92 GLY A N 1
ATOM 702 C CA . GLY A 1 92 ? -3.232 3.774 -9.348 1.00 94.06 92 GLY A CA 1
ATOM 703 C C . GLY A 1 92 ? -3.758 3.241 -8.009 1.00 94.06 92 GLY A C 1
ATOM 704 O O . GLY A 1 92 ? -3.053 3.156 -6.999 1.00 94.06 92 GLY A O 1
ATOM 705 N N . ARG A 1 93 ? -5.053 2.907 -7.975 1.00 96.00 93 ARG A N 1
ATOM 706 C CA . ARG A 1 93 ? -5.689 2.326 -6.782 1.00 96.00 93 ARG A CA 1
ATOM 707 C C . ARG A 1 93 ? -5.163 0.916 -6.523 1.00 96.00 93 ARG A C 1
ATOM 709 O O . ARG A 1 93 ? -4.936 0.152 -7.459 1.00 96.00 93 ARG A O 1
ATOM 716 N N . ILE A 1 94 ? -5.026 0.578 -5.246 1.00 95.50 94 ILE A N 1
ATOM 717 C CA . ILE A 1 94 ? -4.665 -0.767 -4.801 1.00 95.50 94 ILE A CA 1
ATOM 718 C C . ILE A 1 94 ? -5.930 -1.607 -4.762 1.00 95.50 94 ILE A C 1
ATOM 720 O O . ILE A 1 94 ? -6.845 -1.299 -3.994 1.00 95.50 94 ILE A O 1
ATOM 724 N N . GLN A 1 95 ? -5.977 -2.652 -5.578 1.00 95.31 95 GLN A N 1
ATOM 725 C CA . GLN A 1 95 ? -7.112 -3.559 -5.626 1.00 95.31 95 GLN A CA 1
ATOM 726 C C . GLN A 1 95 ? -7.114 -4.534 -4.438 1.00 95.31 95 GLN A C 1
ATOM 728 O O . GLN A 1 95 ? -6.051 -4.814 -3.870 1.00 95.31 95 GLN A O 1
ATOM 733 N N . PRO A 1 96 ? -8.288 -5.044 -4.018 1.00 94.44 96 PRO A N 1
ATOM 734 C CA . PRO A 1 96 ? -8.394 -5.928 -2.854 1.00 94.44 96 PRO A CA 1
ATOM 735 C C . PRO A 1 96 ? -7.498 -7.171 -2.923 1.00 94.44 96 PRO A C 1
ATOM 737 O O . PRO A 1 96 ? -6.897 -7.557 -1.923 1.00 94.44 96 PRO A O 1
ATOM 740 N N . ASP A 1 97 ? -7.366 -7.766 -4.105 1.00 92.25 97 ASP A N 1
ATOM 741 C CA . ASP A 1 97 ? -6.555 -8.955 -4.388 1.00 92.25 97 ASP A CA 1
ATOM 742 C C . ASP A 1 97 ? -5.040 -8.701 -4.294 1.00 92.25 97 ASP A C 1
ATOM 744 O O . ASP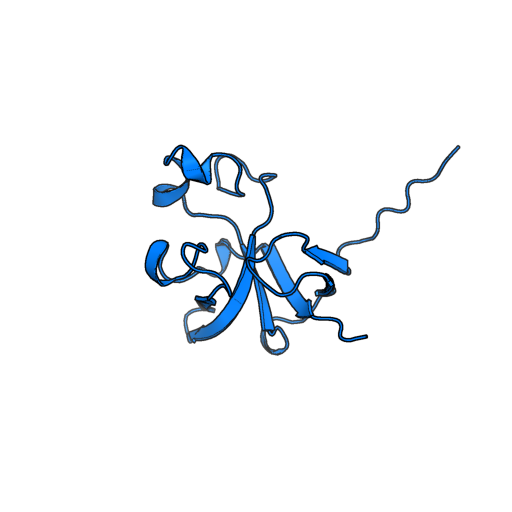 A 1 97 ? -4.253 -9.627 -4.067 1.00 92.25 97 ASP A O 1
ATOM 748 N N . GLN A 1 98 ? -4.619 -7.440 -4.404 1.00 92.12 98 GLN A N 1
ATOM 749 C CA . GLN A 1 98 ? -3.231 -7.028 -4.212 1.00 92.12 98 GLN A CA 1
ATOM 750 C C . GLN A 1 98 ? -2.845 -6.926 -2.735 1.00 92.12 98 GLN A C 1
ATOM 752 O O 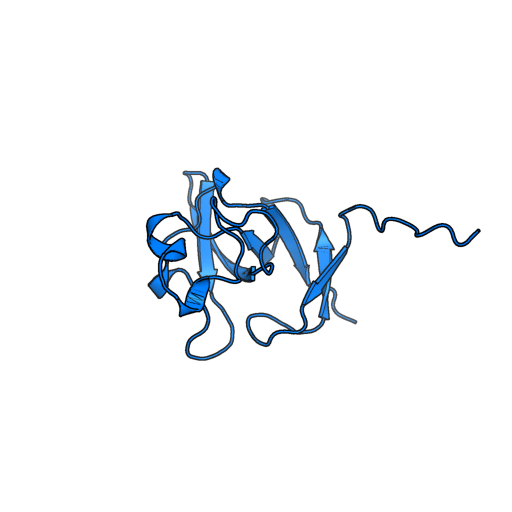. GLN A 1 98 ? -1.653 -6.931 -2.415 1.00 92.12 98 GLN A O 1
ATOM 757 N N . VAL A 1 99 ? -3.818 -6.804 -1.828 1.00 93.69 99 VAL A N 1
ATOM 758 C CA . VAL A 1 99 ? -3.557 -6.604 -0.401 1.00 93.69 99 VAL A CA 1
ATOM 759 C C . VAL A 1 99 ? -2.975 -7.876 0.222 1.00 93.69 99 VAL A C 1
ATOM 761 O O . VAL A 1 99 ? -3.407 -8.998 -0.034 1.00 93.69 99 VAL A O 1
ATOM 764 N N . ARG A 1 100 ? -1.955 -7.691 1.061 1.00 91.06 100 ARG A N 1
ATOM 765 C CA . ARG A 1 100 ? -1.255 -8.750 1.808 1.00 91.06 100 ARG A CA 1
ATOM 766 C C . ARG A 1 100 ? -1.321 -8.559 3.319 1.00 91.06 100 ARG A C 1
ATOM 768 O O . ARG A 1 100 ? -1.020 -9.483 4.065 1.00 91.06 100 ARG A O 1
ATOM 775 N N . GLY A 1 101 ? -1.714 -7.375 3.783 1.00 92.44 101 GLY A N 1
ATOM 776 C CA . GLY A 1 101 ? -1.875 -7.113 5.206 1.00 92.44 101 GLY A CA 1
ATOM 777 C C . GLY A 1 101 ? -2.382 -5.711 5.499 1.00 92.44 101 GLY A C 1
ATOM 778 O O . GLY A 1 101 ? -2.152 -4.776 4.734 1.00 92.44 101 GLY A O 1
ATOM 779 N N . TYR A 1 102 ? -3.051 -5.587 6.637 1.00 95.00 102 TYR A N 1
ATOM 780 C CA . TYR A 1 102 ? -3.612 -4.355 7.172 1.00 95.00 102 TYR A CA 1
ATOM 781 C C . TYR A 1 102 ? -2.973 -4.065 8.522 1.00 95.00 102 TYR A C 1
ATOM 783 O O . TYR A 1 102 ? -2.798 -4.977 9.333 1.00 95.00 102 TYR A O 1
ATOM 791 N N . TRP A 1 103 ? -2.621 -2.802 8.763 1.00 94.62 103 TRP A N 1
ATOM 792 C CA . TRP A 1 103 ? -1.762 -2.449 9.886 1.00 94.62 103 TRP A CA 1
ATOM 793 C C . TRP A 1 103 ? -2.150 -1.145 10.583 1.00 94.62 103 TRP A C 1
ATOM 795 O O . TRP A 1 103 ? -2.663 -0.191 9.980 1.00 94.62 103 TRP A O 1
ATOM 805 N N . ARG A 1 104 ? -1.812 -1.083 11.869 1.00 93.12 104 ARG A N 1
ATOM 806 C CA . ARG A 1 104 ? -1.743 0.130 12.688 1.00 93.12 104 ARG A CA 1
ATOM 807 C C . ARG A 1 104 ? -0.295 0.341 13.127 1.00 93.12 104 ARG A C 1
ATOM 809 O O . ARG A 1 104 ? 0.385 -0.615 13.483 1.00 93.12 104 ARG A O 1
ATOM 816 N N . HIS A 1 105 ? 0.172 1.585 13.080 1.00 89.25 105 HIS A N 1
ATOM 817 C CA . HIS A 1 105 ? 1.499 1.942 13.583 1.00 89.25 105 HIS A CA 1
ATOM 818 C C . HIS A 1 105 ? 1.476 1.952 15.112 1.00 89.25 105 HIS A C 1
ATOM 820 O O . HIS A 1 105 ? 0.588 2.571 15.703 1.00 89.25 105 HIS A O 1
ATOM 826 N N . TRP A 1 106 ? 2.432 1.270 15.734 1.00 80.19 106 TRP A N 1
ATOM 827 C CA . TRP A 1 106 ? 2.602 1.290 17.178 1.00 80.19 106 TRP A CA 1
ATOM 828 C C . TRP A 1 106 ? 3.328 2.575 17.575 1.00 80.19 106 TRP A C 1
ATOM 830 O O . TRP A 1 106 ? 4.475 2.794 17.190 1.00 80.19 106 TRP A O 1
ATOM 840 N N . HIS A 1 107 ? 2.643 3.443 18.315 1.00 65.31 107 HIS A N 1
ATOM 841 C CA . HIS A 1 107 ? 3.279 4.577 18.973 1.00 65.31 107 HIS A CA 1
ATOM 842 C C . HIS A 1 107 ? 3.830 4.093 20.316 1.00 65.31 107 HIS A C 1
ATOM 844 O O . HIS A 1 107 ? 3.070 3.557 21.121 1.00 65.31 107 HIS A O 1
ATOM 850 N N . LEU A 1 108 ? 5.142 4.238 20.512 1.00 53.31 108 LEU A N 1
ATOM 851 C CA . LEU A 1 108 ? 5.735 4.273 21.848 1.00 53.31 108 LEU A CA 1
ATOM 852 C C . LEU A 1 108 ? 5.516 5.662 22.449 1.00 53.31 108 LEU A C 1
ATOM 854 O O . LEU A 1 108 ? 5.572 6.638 21.660 1.00 53.31 108 LEU A O 1
#

pLDDT: mean 83.7, std 15.48, range [28.77, 97.69]